Protein AF-A0A0S8D8J5-F1 (afdb_monomer_lite)

Secondary structure (DSSP, 8-state):
-PPPPPPEE---BTTSHHHHHHHHTT-HHHHHHHHHHHHHTT-SEE--B----TTTHHHH-

pLDDT: mean 91.12, std 10.06, range [65.62, 98.62]

Structure (mmCIF, N/CA/C/O backbone):
data_AF-A0A0S8D8J5-F1
#
_entry.id   AF-A0A0S8D8J5-F1
#
loop_
_atom_site.group_PDB
_atom_site.id
_atom_site.type_symbol
_atom_site.label_atom_id
_atom_site.label_alt_id
_atom_site.label_comp_id
_atom_site.label_asym_id
_atom_site.label_entity_id
_atom_site.label_seq_id
_atom_site.pdbx_PDB_ins_code
_atom_site.Cartn_x
_atom_site.Cartn_y
_atom_site.Cartn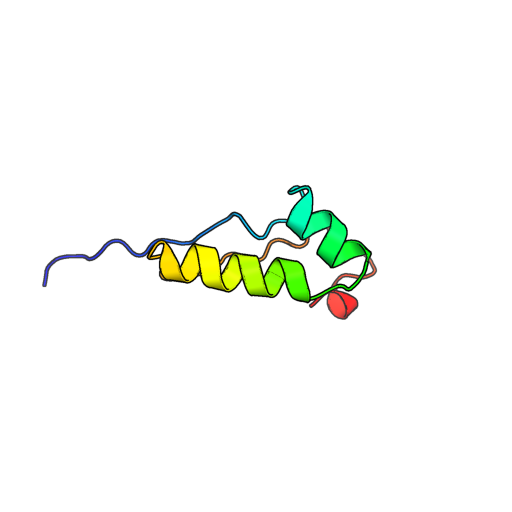_z
_atom_site.occupancy
_atom_site.B_iso_or_equiv
_atom_site.auth_seq_id
_atom_site.auth_comp_id
_atom_site.auth_asym_id
_atom_site.auth_atom_id
_atom_site.pdbx_PDB_model_num
ATOM 1 N N . MET A 1 1 ? -24.509 11.174 19.802 1.00 66.12 1 MET A N 1
ATOM 2 C CA . MET A 1 1 ? -23.631 10.102 19.284 1.00 66.12 1 MET A CA 1
ATOM 3 C C . MET A 1 1 ? -22.195 10.567 19.436 1.00 66.12 1 MET A C 1
ATOM 5 O O . MET A 1 1 ? -21.932 11.719 19.115 1.00 66.12 1 MET A O 1
ATOM 9 N N . ALA A 1 2 ? -21.307 9.743 19.992 1.00 79.38 2 ALA A N 1
ATOM 10 C CA . ALA A 1 2 ? -19.891 10.098 20.083 1.00 79.38 2 ALA A CA 1
ATOM 11 C C . ALA A 1 2 ? -19.287 10.160 18.671 1.00 79.38 2 ALA A C 1
ATOM 13 O O . ALA A 1 2 ? -19.603 9.318 17.833 1.00 79.38 2 ALA A O 1
ATOM 14 N N . GLN A 1 3 ? -18.448 11.159 18.399 1.00 86.88 3 GLN A N 1
ATOM 15 C CA . GLN A 1 3 ? -17.696 11.217 17.147 1.00 86.88 3 GLN A CA 1
ATOM 16 C C . GLN A 1 3 ? -16.616 10.129 17.174 1.00 86.88 3 GLN A C 1
ATOM 18 O O . GLN A 1 3 ? -15.801 10.086 18.093 1.00 86.88 3 GLN A O 1
ATOM 23 N N . THR A 1 4 ? -16.627 9.234 16.188 1.00 91.19 4 THR A N 1
ATOM 24 C CA . THR A 1 4 ? -15.579 8.221 16.011 1.00 91.19 4 THR A CA 1
ATOM 25 C C . THR A 1 4 ? -14.543 8.755 15.033 1.00 91.19 4 THR A C 1
ATOM 27 O O . THR A 1 4 ? -14.894 9.119 13.911 1.00 91.19 4 THR A O 1
ATOM 30 N N . VAL A 1 5 ? -13.271 8.774 15.434 1.00 93.12 5 VAL A N 1
ATOM 31 C CA . VAL A 1 5 ? -12.166 9.098 14.523 1.00 93.12 5 VAL A CA 1
ATOM 32 C C . VAL A 1 5 ? -12.058 7.992 13.471 1.00 93.12 5 VAL A C 1
ATOM 34 O O . VAL A 1 5 ? -12.037 6.810 13.812 1.00 93.12 5 VAL A O 1
ATOM 37 N N . LYS A 1 6 ? -12.016 8.370 12.191 1.00 95.75 6 LYS A N 1
ATOM 38 C CA . LYS A 1 6 ? -11.785 7.452 11.070 1.00 95.75 6 LYS A CA 1
ATOM 39 C C . LYS A 1 6 ? -10.342 7.604 10.604 1.00 95.75 6 LYS A C 1
ATOM 41 O O . LYS A 1 6 ? -9.956 8.689 10.183 1.00 95.75 6 LYS A O 1
ATOM 46 N N . ALA A 1 7 ? -9.558 6.536 10.704 1.00 96.69 7 ALA A N 1
ATOM 47 C CA . ALA A 1 7 ? -8.165 6.541 10.274 1.00 96.69 7 ALA A CA 1
ATOM 48 C C . ALA A 1 7 ? -8.058 6.336 8.755 1.00 96.69 7 ALA A C 1
ATOM 50 O O . ALA A 1 7 ? -8.767 5.495 8.195 1.00 96.69 7 ALA A O 1
ATOM 51 N N . ILE A 1 8 ? -7.160 7.082 8.115 1.00 98.25 8 ILE A N 1
ATOM 52 C CA . ILE A 1 8 ? -6.741 6.878 6.726 1.00 98.25 8 ILE A CA 1
ATOM 53 C C . ILE A 1 8 ? -5.287 6.414 6.781 1.00 98.25 8 ILE A C 1
ATOM 55 O O . ILE A 1 8 ? -4.438 7.149 7.278 1.00 98.25 8 ILE A O 1
ATOM 59 N N . ALA A 1 9 ? -5.012 5.193 6.338 1.00 98.06 9 ALA A N 1
ATOM 60 C CA . ALA A 1 9 ? -3.649 4.686 6.249 1.00 98.06 9 ALA A CA 1
ATOM 61 C C . ALA A 1 9 ? -2.949 5.241 5.006 1.00 98.06 9 ALA A C 1
ATOM 63 O O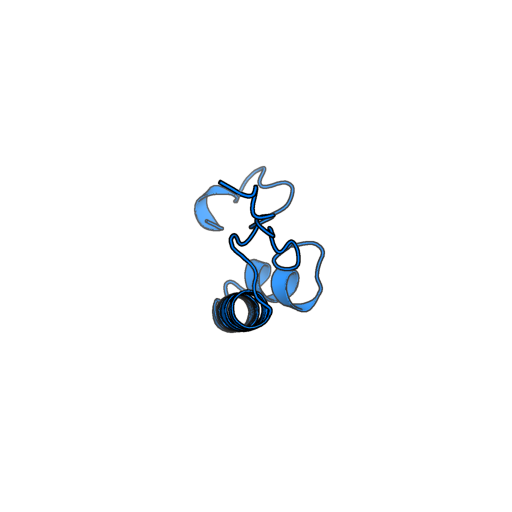 . ALA A 1 9 ? -3.492 5.150 3.908 1.00 98.06 9 ALA A O 1
ATOM 64 N N . GLU A 1 10 ? -1.738 5.775 5.169 1.00 97.69 10 GLU A N 1
ATOM 65 C CA . GLU A 1 10 ? -0.994 6.485 4.111 1.00 97.69 10 GLU A CA 1
ATOM 66 C C . GLU A 1 10 ? 0.209 5.706 3.549 1.00 97.69 10 GLU A C 1
ATOM 68 O O . GLU A 1 10 ? 0.965 6.208 2.716 1.00 97.69 10 GLU A O 1
ATOM 73 N N . SER A 1 11 ? 0.399 4.459 3.986 1.00 97.31 11 SER A N 1
ATOM 74 C CA . SER A 1 11 ? 1.584 3.666 3.642 1.00 97.31 11 SER A CA 1
ATOM 75 C C . SER A 1 11 ? 1.652 3.246 2.170 1.00 97.31 11 SER A C 1
ATOM 77 O O . SER A 1 11 ? 2.749 2.996 1.661 1.00 97.31 11 SER A O 1
ATOM 79 N N . ILE A 1 12 ? 0.521 3.156 1.454 1.00 97.50 12 ILE A N 1
ATOM 80 C CA . ILE A 1 12 ? 0.487 2.797 0.024 1.00 97.50 12 ILE A CA 1
ATOM 81 C C . ILE A 1 12 ? 0.803 4.041 -0.819 1.00 97.50 12 ILE A C 1
ATOM 83 O O . ILE A 1 12 ? -0.049 4.674 -1.440 1.00 97.50 12 ILE A O 1
ATOM 87 N N . ASN A 1 13 ? 2.087 4.383 -0.841 1.00 96.38 13 ASN A N 1
ATOM 88 C CA . ASN A 1 13 ? 2.616 5.567 -1.503 1.00 96.38 13 A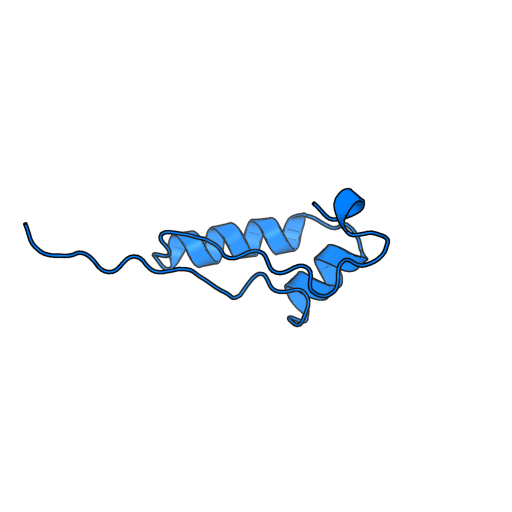SN A CA 1
ATOM 89 C C . ASN A 1 13 ? 3.808 5.197 -2.393 1.00 96.38 13 ASN A C 1
ATOM 91 O O . ASN A 1 13 ? 4.680 4.439 -1.964 1.00 96.38 13 ASN A O 1
ATOM 95 N N . ILE A 1 14 ? 3.895 5.737 -3.610 1.00 93.25 14 ILE A N 1
ATOM 96 C CA . ILE A 1 14 ? 4.978 5.453 -4.568 1.00 93.25 14 ILE A CA 1
ATOM 97 C C . ILE A 1 14 ? 6.379 5.804 -4.039 1.00 93.25 14 ILE A C 1
ATOM 99 O O . ILE A 1 14 ? 7.379 5.265 -4.515 1.00 93.25 14 ILE A O 1
ATOM 103 N N . MET A 1 15 ? 6.469 6.697 -3.048 1.00 94.44 15 MET A N 1
ATOM 104 C CA . MET A 1 15 ? 7.728 7.052 -2.386 1.00 94.44 15 MET A CA 1
ATOM 105 C C . MET A 1 15 ? 8.245 5.935 -1.466 1.00 94.44 15 MET A C 1
ATOM 107 O O . MET A 1 15 ? 9.438 5.891 -1.159 1.00 94.44 15 MET A O 1
ATOM 111 N N . GLY A 1 16 ? 7.373 5.018 -1.034 1.00 96.06 16 GLY A N 1
ATOM 112 C CA . GLY A 1 16 ? 7.744 3.842 -0.253 1.00 96.06 16 GLY A CA 1
ATOM 113 C C . GLY A 1 16 ? 8.516 2.823 -1.092 1.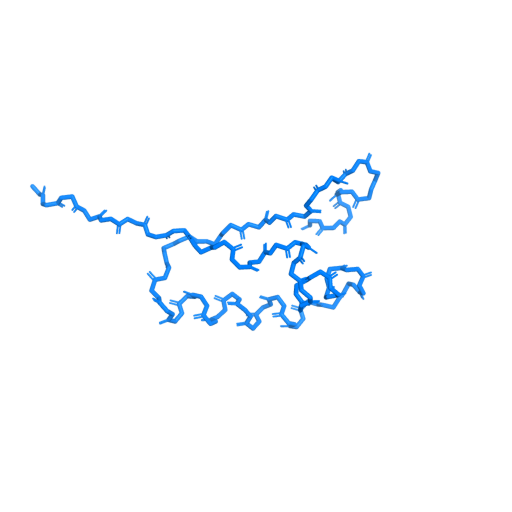00 96.06 16 GLY A C 1
ATOM 114 O O . GLY A 1 16 ? 8.206 2.597 -2.257 1.00 96.06 16 GLY A O 1
ATOM 115 N N . LYS A 1 17 ? 9.523 2.159 -0.505 1.00 96.69 17 LYS A N 1
ATOM 116 C CA . LYS A 1 17 ? 10.338 1.166 -1.234 1.00 96.69 17 LYS A CA 1
ATOM 117 C C . LYS A 1 17 ? 9.499 -0.018 -1.742 1.00 96.69 17 LYS A C 1
ATOM 119 O O . LYS A 1 17 ? 9.600 -0.368 -2.909 1.00 96.69 17 LYS A O 1
ATOM 124 N N . ARG A 1 18 ? 8.663 -0.615 -0.880 1.00 97.44 18 ARG A N 1
ATOM 125 C CA . ARG A 1 18 ? 7.831 -1.792 -1.210 1.00 97.44 18 ARG A CA 1
ATOM 126 C C . ARG A 1 18 ? 6.749 -1.452 -2.239 1.00 97.44 18 ARG A C 1
ATOM 128 O O . ARG A 1 18 ? 6.714 -2.054 -3.306 1.00 97.44 18 ARG A O 1
ATOM 135 N N . SER A 1 19 ? 5.909 -0.467 -1.928 1.00 96.44 19 SER A N 1
ATOM 136 C CA . SER A 1 19 ? 4.821 0.020 -2.784 1.00 96.44 19 SER A CA 1
ATOM 137 C C . SER A 1 19 ? 5.334 0.617 -4.095 1.00 96.44 19 SER A C 1
ATOM 139 O O . SER A 1 19 ? 4.825 0.280 -5.157 1.00 96.44 19 SER A O 1
ATOM 141 N N . GLY A 1 20 ? 6.377 1.446 -4.050 1.00 94.38 20 GLY A N 1
ATOM 142 C CA . GLY A 1 20 ? 6.958 2.082 -5.231 1.00 94.38 20 GLY A CA 1
ATOM 143 C C . GLY A 1 20 ? 7.586 1.094 -6.211 1.00 94.38 20 GLY A C 1
ATOM 144 O O . GLY A 1 20 ? 7.379 1.229 -7.416 1.00 94.38 20 GLY A O 1
ATOM 145 N N . THR A 1 21 ? 8.321 0.085 -5.726 1.00 95.62 21 THR A N 1
ATOM 146 C CA . THR A 1 21 ? 8.824 -1.001 -6.586 1.00 95.62 21 THR A CA 1
ATOM 147 C C . THR A 1 21 ? 7.665 -1.795 -7.183 1.00 95.62 21 THR A C 1
ATOM 149 O O . THR A 1 21 ? 7.624 -1.981 -8.395 1.00 95.62 21 THR A O 1
ATOM 152 N N . ALA A 1 22 ? 6.677 -2.169 -6.367 1.00 95.75 22 ALA A N 1
ATOM 153 C CA . ALA A 1 22 ? 5.504 -2.912 -6.818 1.00 95.75 22 ALA A CA 1
ATOM 154 C C . ALA A 1 22 ? 4.715 -2.178 -7.921 1.00 95.75 22 ALA A C 1
ATOM 156 O O . ALA A 1 22 ? 4.366 -2.786 -8.930 1.00 95.75 22 ALA A O 1
ATOM 157 N N . MET A 1 23 ? 4.501 -0.865 -7.777 1.00 92.38 23 MET A N 1
ATOM 158 C CA . MET A 1 23 ? 3.845 -0.030 -8.793 1.00 92.38 23 MET A CA 1
ATOM 159 C C . MET A 1 23 ? 4.648 0.012 -10.101 1.00 92.38 23 MET A C 1
ATOM 161 O O . MET A 1 23 ? 4.093 -0.220 -11.172 1.00 92.38 23 MET A O 1
ATOM 165 N N . LYS A 1 24 ? 5.963 0.261 -10.027 1.00 89.81 24 LYS A N 1
ATOM 166 C CA . LYS A 1 24 ? 6.838 0.345 -11.213 1.00 89.81 24 LYS A CA 1
ATOM 167 C C . LYS A 1 24 ? 6.943 -0.980 -11.965 1.00 89.81 24 LYS A C 1
ATOM 169 O O . LYS A 1 24 ? 7.004 -0.984 -13.188 1.00 89.81 24 LYS A O 1
ATOM 174 N N . GLU A 1 25 ? 6.959 -2.091 -11.236 1.00 94.50 25 GLU A N 1
ATOM 175 C CA . GLU A 1 25 ? 7.035 -3.445 -11.794 1.00 94.50 25 GLU A CA 1
ATOM 176 C C . GLU A 1 25 ? 5.661 -4.012 -12.179 1.00 94.50 25 GLU A C 1
ATOM 178 O O . GLU A 1 25 ? 5.584 -5.141 -12.660 1.00 94.50 25 GLU A O 1
ATOM 183 N N . ARG A 1 26 ? 4.573 -3.255 -11.965 1.00 90.88 26 ARG A N 1
ATOM 184 C CA . ARG A 1 26 ? 3.186 -3.716 -12.145 1.00 90.88 26 ARG A CA 1
ATOM 185 C C . ARG A 1 26 ? 2.911 -5.034 -11.410 1.00 90.88 26 ARG A C 1
ATOM 187 O O . ARG A 1 26 ? 2.184 -5.899 -11.893 1.00 90.88 26 ARG A O 1
ATOM 194 N N . ASN A 1 27 ? 3.494 -5.178 -10.223 1.00 94.94 27 ASN A N 1
ATOM 195 C CA . ASN A 1 27 ? 3.313 -6.325 -9.349 1.00 94.94 27 ASN A CA 1
ATOM 196 C C . ASN A 1 27 ? 2.262 -5.991 -8.275 1.00 94.94 27 ASN A C 1
ATOM 198 O O . ASN A 1 27 ? 2.576 -5.281 -7.318 1.00 94.94 27 ASN A O 1
ATOM 202 N N . PRO A 1 28 ? 1.022 -6.499 -8.376 1.00 95.75 28 PRO A N 1
ATOM 203 C CA . PRO A 1 28 ? -0.035 -6.151 -7.429 1.00 95.75 28 PRO A CA 1
ATOM 204 C C . PRO A 1 28 ? 0.144 -6.791 -6.044 1.00 95.75 28 PRO A C 1
ATOM 206 O O . PRO A 1 28 ? -0.409 -6.283 -5.068 1.00 95.75 28 PRO A O 1
ATOM 209 N N . GLY A 1 29 ? 0.904 -7.887 -5.932 1.00 97.94 29 GLY A N 1
ATOM 210 C CA . GLY A 1 29 ? 0.995 -8.696 -4.710 1.00 97.94 29 GLY A CA 1
ATOM 211 C C . GLY A 1 29 ? 1.384 -7.893 -3.460 1.00 97.94 29 GLY A C 1
ATOM 212 O O . GLY A 1 29 ? 0.627 -7.904 -2.488 1.00 97.94 29 GLY A O 1
ATOM 213 N N . PRO A 1 30 ? 2.499 -7.137 -3.478 1.00 98.25 30 PRO A N 1
ATOM 214 C CA . PRO A 1 30 ? 2.917 -6.344 -2.325 1.00 98.25 30 PRO A CA 1
ATOM 215 C C . PRO A 1 30 ? 1.902 -5.271 -1.908 1.00 98.25 30 PRO A C 1
ATOM 217 O O . PRO A 1 30 ? 1.717 -5.050 -0.717 1.00 98.25 30 PRO A O 1
ATOM 220 N N . ILE A 1 31 ? 1.220 -4.624 -2.862 1.00 97.69 31 ILE A N 1
ATOM 221 C CA . ILE A 1 31 ? 0.210 -3.593 -2.565 1.00 97.69 31 ILE A CA 1
ATOM 222 C C . ILE A 1 31 ? -1.022 -4.227 -1.908 1.00 97.69 31 ILE A C 1
ATOM 224 O O . ILE A 1 31 ? -1.540 -3.699 -0.926 1.00 97.69 31 ILE A O 1
ATOM 228 N N . GLN A 1 32 ? -1.471 -5.382 -2.408 1.00 98.31 32 GLN A N 1
ATOM 229 C CA . GLN A 1 32 ? -2.590 -6.126 -1.820 1.00 98.31 32 GLN A CA 1
ATOM 230 C C . GLN A 1 32 ? -2.284 -6.607 -0.399 1.00 98.31 32 GLN A C 1
ATOM 232 O O . GLN A 1 32 ? -3.173 -6.631 0.450 1.00 98.31 32 GLN A O 1
ATOM 237 N N . GLU A 1 33 ? -1.044 -7.013 -0.135 1.00 98.62 33 GLU A N 1
ATOM 238 C CA . GLU A 1 33 ? -0.607 -7.417 1.200 1.00 98.62 33 GLU A CA 1
ATOM 239 C C . GLU A 1 33 ? -0.570 -6.217 2.156 1.00 98.62 33 GLU A C 1
ATOM 241 O O . GLU A 1 33 ? -1.167 -6.289 3.227 1.00 98.62 33 GLU A O 1
ATOM 246 N N . MET A 1 34 ? -0.021 -5.075 1.724 1.00 98.31 34 MET A N 1
ATOM 247 C CA . MET A 1 34 ? -0.076 -3.820 2.489 1.00 98.31 34 MET A CA 1
ATOM 248 C C . MET A 1 34 ? -1.516 -3.394 2.797 1.00 98.31 34 MET A C 1
ATOM 250 O O . MET A 1 34 ? -1.823 -3.036 3.927 1.00 98.31 34 MET A O 1
ATOM 254 N N . ALA A 1 35 ? -2.434 -3.486 1.832 1.00 98.19 35 ALA A N 1
ATOM 255 C CA . ALA A 1 35 ? -3.840 -3.154 2.061 1.00 98.19 35 ALA A CA 1
ATOM 256 C C . ALA A 1 35 ? -4.475 -4.028 3.158 1.00 98.19 35 ALA A C 1
ATOM 258 O O . ALA A 1 35 ? -5.254 -3.532 3.976 1.00 98.19 35 ALA A O 1
ATOM 259 N N . LYS A 1 36 ? -4.126 -5.321 3.212 1.00 98.56 36 LYS A N 1
ATOM 260 C CA . LYS A 1 36 ? -4.571 -6.231 4.281 1.00 98.56 36 LYS A CA 1
ATOM 261 C C . LYS A 1 36 ? -3.948 -5.864 5.626 1.00 98.56 36 LYS A C 1
ATOM 263 O O . LYS A 1 36 ? -4.667 -5.855 6.619 1.00 98.56 36 LYS A O 1
ATOM 268 N N . GLU A 1 37 ? -2.652 -5.557 5.654 1.00 98.50 37 GLU A N 1
ATOM 269 C CA . GLU A 1 37 ? -1.920 -5.137 6.859 1.00 98.50 37 GLU A CA 1
ATOM 270 C C . GLU A 1 37 ? -2.534 -3.863 7.465 1.00 98.50 37 GLU A C 1
ATOM 272 O O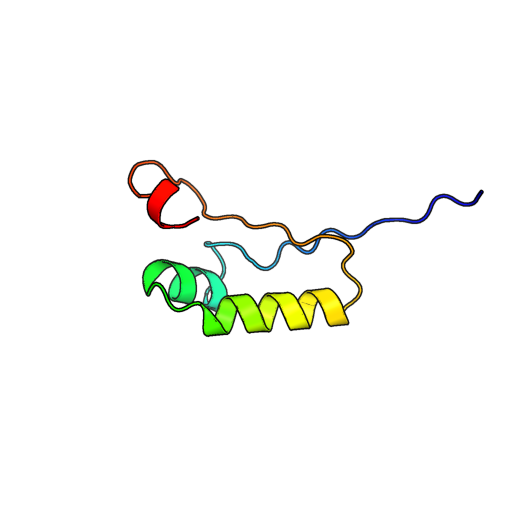 . GLU A 1 37 ? -2.889 -3.849 8.642 1.00 98.50 37 GLU A O 1
ATOM 277 N N . GLU A 1 38 ? -2.754 -2.828 6.652 1.00 98.25 38 GLU A N 1
ATOM 278 C CA . GLU A 1 38 ? -3.351 -1.555 7.077 1.00 98.25 38 GLU A CA 1
ATOM 279 C C . GLU A 1 38 ? -4.807 -1.719 7.533 1.00 98.25 38 GLU A C 1
ATOM 281 O O . GLU A 1 38 ? -5.254 -1.093 8.499 1.00 98.25 38 GLU A O 1
ATOM 286 N N . THR A 1 39 ? -5.572 -2.584 6.861 1.00 97.62 39 THR A N 1
ATOM 287 C CA . THR A 1 39 ? -6.944 -2.916 7.276 1.00 97.62 39 THR A CA 1
ATOM 288 C C . THR A 1 39 ? -6.939 -3.637 8.626 1.00 97.62 39 THR A C 1
ATOM 290 O O . THR A 1 39 ? -7.706 -3.287 9.523 1.00 97.62 39 THR A O 1
ATOM 293 N N . ALA A 1 40 ? -6.046 -4.615 8.806 1.00 98.31 40 ALA A N 1
ATOM 294 C CA . ALA A 1 40 ? -5.885 -5.346 10.062 1.00 98.31 40 ALA A CA 1
ATOM 295 C C . ALA A 1 40 ? -5.405 -4.442 11.212 1.00 98.31 40 ALA A C 1
ATOM 297 O O . ALA A 1 40 ? -5.759 -4.684 12.365 1.00 98.31 40 ALA A O 1
ATOM 298 N N . ALA A 1 41 ? -4.661 -3.375 10.904 1.00 97.75 41 ALA A N 1
ATOM 299 C CA . ALA A 1 41 ? -4.239 -2.351 11.858 1.00 97.75 41 ALA A CA 1
ATOM 300 C C . ALA A 1 41 ? -5.361 -1.371 12.267 1.00 97.75 41 ALA A C 1
ATOM 302 O O . ALA A 1 41 ? -5.154 -0.535 13.147 1.00 97.75 41 ALA A O 1
ATOM 303 N N . GLY A 1 42 ? -6.559 -1.477 11.677 1.00 96.75 42 GLY A N 1
ATOM 304 C CA . GLY A 1 42 ? -7.736 -0.693 12.064 1.00 96.75 42 GLY A CA 1
ATOM 305 C C . GLY A 1 42 ? -7.967 0.576 11.244 1.00 96.75 42 GLY A C 1
ATOM 306 O O . GLY A 1 42 ? -8.745 1.441 11.662 1.00 96.75 42 GLY A O 1
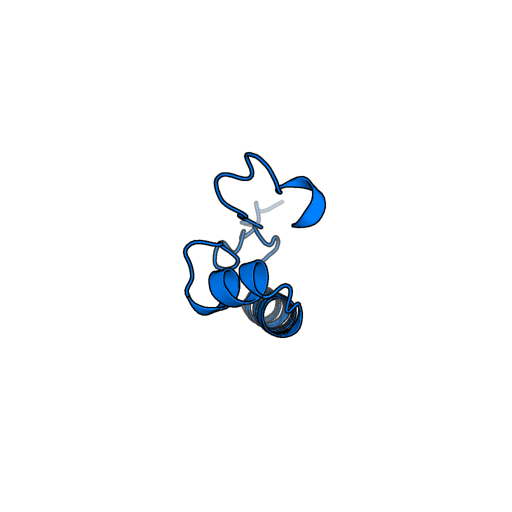ATOM 307 N N . SER A 1 43 ? -7.325 0.710 10.080 1.00 97.44 43 SER A N 1
ATOM 308 C CA . SER A 1 43 ? -7.647 1.795 9.150 1.00 97.44 43 SER A CA 1
ATOM 309 C C . SER A 1 43 ? -9.100 1.699 8.665 1.00 97.44 43 SER A C 1
ATOM 311 O O . SER A 1 43 ? -9.662 0.621 8.479 1.00 97.44 43 SER A O 1
ATOM 313 N N . THR A 1 44 ? -9.750 2.854 8.504 1.00 97.75 44 THR A N 1
ATOM 314 C CA . THR A 1 44 ? -11.086 2.942 7.887 1.00 97.75 44 THR A CA 1
ATOM 315 C C . THR A 1 44 ? -10.974 3.120 6.378 1.00 97.75 44 THR A C 1
ATOM 317 O O . THR A 1 44 ? -11.810 2.617 5.633 1.00 97.75 44 THR A O 1
ATOM 320 N N . TYR A 1 45 ? -9.950 3.848 5.943 1.00 98.25 45 TYR A N 1
ATOM 321 C CA . TYR A 1 45 ? -9.657 4.117 4.546 1.00 98.25 45 TYR A CA 1
ATOM 322 C C . TYR A 1 45 ? -8.180 3.857 4.270 1.00 98.25 45 TYR A C 1
ATOM 324 O O . TYR A 1 45 ? -7.345 3.964 5.168 1.00 98.25 45 TYR A O 1
ATOM 332 N N . LEU A 1 46 ? -7.875 3.570 3.010 1.00 98.12 46 LEU A N 1
ATOM 333 C CA . LEU A 1 46 ? -6.517 3.462 2.496 1.00 98.12 46 LEU A CA 1
ATOM 334 C C . LEU A 1 46 ? -6.305 4.613 1.513 1.00 98.12 46 LEU A C 1
ATOM 336 O O . LEU A 1 46 ? -7.085 4.753 0.571 1.00 98.12 46 LEU A O 1
ATOM 340 N N . ASP A 1 47 ? -5.284 5.433 1.739 1.00 97.50 47 ASP A N 1
ATOM 341 C CA . ASP A 1 47 ? -4.815 6.392 0.743 1.00 97.50 47 ASP A CA 1
ATOM 342 C C . ASP A 1 47 ? -3.961 5.665 -0.302 1.00 97.50 47 ASP A C 1
ATOM 344 O O . ASP A 1 47 ? -3.153 4.796 0.033 1.00 97.50 47 ASP A O 1
ATOM 348 N N . LEU A 1 48 ? -4.152 6.017 -1.572 1.00 94.25 48 LEU A N 1
ATOM 349 C CA . LEU A 1 48 ? -3.390 5.477 -2.693 1.00 94.25 48 LEU A CA 1
ATOM 350 C C . LEU A 1 48 ? -2.693 6.628 -3.407 1.00 94.25 48 LEU A C 1
ATOM 352 O O . LEU A 1 48 ? -3.306 7.371 -4.173 1.00 94.25 48 LEU A O 1
ATOM 356 N N . ASN A 1 49 ? -1.388 6.745 -3.190 1.00 93.56 49 ASN A N 1
ATOM 357 C CA . ASN A 1 49 ? -0.594 7.817 -3.769 1.00 93.56 49 ASN A CA 1
ATOM 358 C C . ASN A 1 49 ? 0.367 7.278 -4.835 1.00 93.56 49 ASN A C 1
ATOM 360 O O . ASN A 1 49 ? 1.392 6.673 -4.522 1.00 93.56 49 ASN A O 1
ATOM 364 N N . ILE A 1 50 ? 0.053 7.539 -6.105 1.00 90.81 50 ILE A N 1
ATOM 365 C CA . ILE A 1 50 ? 0.874 7.153 -7.267 1.00 90.81 50 ILE A CA 1
ATOM 366 C C . ILE A 1 50 ? 1.915 8.222 -7.663 1.00 90.81 50 ILE A C 1
ATOM 368 O O . ILE A 1 50 ? 2.611 8.086 -8.669 1.00 90.81 50 ILE A O 1
ATOM 372 N N . GLY A 1 51 ? 2.046 9.297 -6.879 1.00 86.88 51 GLY A N 1
ATOM 373 C CA . GLY A 1 51 ? 2.939 10.421 -7.159 1.00 86.88 51 GLY A CA 1
ATOM 374 C C . GLY A 1 51 ? 2.587 11.180 -8.446 1.00 86.88 51 GLY A C 1
ATOM 375 O O . GLY A 1 51 ? 1.429 11.203 -8.864 1.00 86.88 51 GLY A O 1
ATOM 376 N N . PRO A 1 52 ? 3.556 11.871 -9.080 1.00 81.31 52 PRO A N 1
ATOM 377 C CA . PRO A 1 52 ? 3.306 12.669 -10.277 1.00 81.31 52 PRO A CA 1
ATOM 378 C C . PRO A 1 52 ? 3.005 11.775 -11.490 1.00 81.31 52 PRO A C 1
ATOM 380 O O . PRO A 1 52 ? 3.882 11.434 -12.280 1.00 81.31 52 PRO A O 1
ATOM 383 N N . ALA A 1 53 ? 1.730 11.461 -11.668 1.00 73.69 53 ALA A N 1
ATOM 384 C CA . ALA A 1 53 ? 1.177 10.581 -12.689 1.00 73.69 53 ALA A CA 1
ATOM 385 C C . ALA A 1 53 ? 1.021 11.274 -14.063 1.00 73.69 53 ALA A C 1
ATOM 387 O O . ALA A 1 53 ? -0.037 11.248 -14.681 1.00 73.69 53 ALA A O 1
ATOM 388 N N . ARG A 1 54 ? 2.063 11.984 -14.522 1.00 68.81 54 ARG A N 1
ATOM 389 C CA . ARG A 1 54 ? 1.958 12.956 -15.633 1.00 68.81 54 ARG A CA 1
ATOM 390 C C . ARG A 1 54 ? 1.800 12.347 -17.032 1.00 68.81 54 ARG A C 1
ATOM 392 O O . ARG A 1 54 ? 1.374 13.068 -17.926 1.00 68.81 54 ARG A O 1
ATOM 399 N N . LYS A 1 55 ? 2.209 11.094 -17.244 1.00 65.62 55 LYS A N 1
ATOM 400 C CA . LYS A 1 55 ? 2.135 10.416 -18.555 1.00 65.62 55 LYS A CA 1
ATOM 401 C C . LYS A 1 55 ? 1.462 9.052 -18.457 1.00 65.62 55 LYS A C 1
ATOM 403 O O . LYS A 1 55 ? 0.517 8.805 -19.187 1.00 65.62 55 LYS A O 1
ATOM 408 N N . ASP A 1 56 ? 1.876 8.247 -17.483 1.00 71.38 56 ASP A N 1
ATOM 409 C CA . ASP A 1 56 ? 1.449 6.842 -17.380 1.00 71.38 56 ASP A CA 1
ATOM 410 C C . ASP A 1 56 ? 0.439 6.629 -16.236 1.00 71.38 56 ASP A C 1
ATOM 412 O O . ASP A 1 56 ? 0.268 5.527 -15.725 1.00 71.38 56 ASP A O 1
ATOM 416 N N . GLY A 1 57 ? -0.194 7.716 -15.782 1.00 71.12 57 GLY A N 1
ATOM 417 C CA . GLY A 1 57 ? -1.052 7.725 -14.601 1.00 71.12 57 GLY A CA 1
ATOM 418 C C . GLY A 1 57 ? -2.308 6.876 -14.719 1.00 71.12 57 GLY A C 1
ATOM 419 O O . GLY A 1 57 ? -2.632 6.156 -13.784 1.00 71.12 57 GLY A O 1
ATOM 420 N N . GLU A 1 58 ? -2.984 6.942 -15.868 1.00 72.31 58 GLU A N 1
ATOM 421 C CA . GLU A 1 58 ? -4.164 6.114 -16.153 1.00 72.31 58 GLU A CA 1
ATOM 422 C C . GLU A 1 58 ? -3.821 4.629 -16.220 1.00 72.31 58 GLU A C 1
ATOM 424 O O . GLU A 1 58 ? -4.607 3.808 -15.775 1.00 72.31 58 GLU A O 1
ATOM 429 N N . GLU A 1 59 ? -2.642 4.267 -16.728 1.00 74.56 59 GLU A N 1
ATOM 430 C CA . GLU A 1 59 ? -2.240 2.861 -16.790 1.00 74.56 59 GLU A CA 1
ATOM 431 C C . GLU A 1 59 ? -1.812 2.298 -15.427 1.00 74.56 59 GLU A C 1
ATOM 433 O O . GLU A 1 59 ? -1.645 1.084 -15.295 1.00 74.56 59 GLU A O 1
ATOM 438 N N . LEU A 1 60 ? -1.541 3.164 -14.448 1.00 71.69 60 LEU A N 1
ATOM 439 C CA . LEU A 1 60 ? -1.129 2.805 -13.089 1.00 71.69 60 LEU A CA 1
ATOM 440 C C . LEU A 1 60 ? -2.313 2.637 -12.120 1.00 71.69 60 LEU A C 1
ATOM 442 O O . LEU A 1 60 ? -2.100 2.085 -11.038 1.00 71.69 60 LEU A O 1
ATOM 446 N N . MET A 1 61 ? -3.509 3.115 -12.482 1.00 67.44 61 MET A N 1
ATOM 447 C CA . MET A 1 61 ? -4.756 2.982 -11.709 1.00 67.44 61 MET A CA 1
ATOM 448 C C . MET A 1 61 ? -5.600 1.801 -12.193 1.00 67.44 61 MET A C 1
ATOM 450 O O . MET A 1 61 ? -6.320 1.236 -11.340 1.00 67.44 61 MET A O 1
#

Foldseek 3Di:
DDDDDAAEAEQCALVDPQNVVCLVVVNCVSVVVVVVVVVVVPHPHYDHHPDCLPDCNVVSD

Radius of gyration: 13.29 Å; chains: 1; bounding box: 34×22×39 Å

Sequence (61 aa):
MAQTVKAIAESINIMGKRSGTAMKERNPGPIQEMAKEETAAGSTYLDLNIGPARKDGEELM